Protein AF-A0A1F6ZK24-F1 (afdb_monomer_lite)

Structure (mmCIF, N/CA/C/O backbone):
data_AF-A0A1F6ZK24-F1
#
_entry.id   AF-A0A1F6ZK24-F1
#
loop_
_atom_site.group_PDB
_atom_site.id
_atom_site.type_symbol
_atom_site.label_atom_id
_atom_site.label_alt_id
_atom_site.label_comp_id
_atom_site.label_asym_id
_atom_site.label_entity_id
_atom_site.label_seq_id
_atom_site.pdbx_PDB_ins_code
_atom_site.Cartn_x
_atom_site.Cartn_y
_atom_site.Cartn_z
_atom_site.occupancy
_atom_site.B_iso_or_equiv
_atom_site.auth_seq_id
_atom_site.auth_comp_id
_atom_site.auth_asym_id
_atom_site.auth_atom_id
_atom_site.pdbx_PDB_model_num
ATOM 1 N N . MET A 1 1 ? -1.906 8.144 -20.019 1.00 55.72 1 MET A N 1
ATOM 2 C CA . MET A 1 1 ? -1.944 6.729 -19.587 1.00 55.72 1 MET A CA 1
ATOM 3 C C . MET A 1 1 ? -3.363 6.220 -19.796 1.00 55.72 1 MET A C 1
ATOM 5 O O . MET A 1 1 ? -4.267 6.967 -19.440 1.00 55.72 1 MET A O 1
ATOM 9 N N . PRO A 1 2 ? -3.593 5.041 -20.397 1.00 59.94 2 PRO A N 1
ATOM 10 C CA . PRO A 1 2 ? -4.949 4.516 -20.555 1.00 59.94 2 PRO A CA 1
ATOM 11 C C . PRO A 1 2 ? -5.548 4.226 -19.171 1.00 59.94 2 PRO A C 1
ATOM 13 O O . PRO A 1 2 ? -4.887 3.610 -18.338 1.00 59.94 2 PRO A O 1
ATOM 16 N N . GLU A 1 3 ? -6.780 4.668 -18.914 1.00 65.12 3 GLU A N 1
ATOM 17 C CA . GLU A 1 3 ? -7.448 4.556 -17.601 1.00 65.12 3 GLU A CA 1
ATOM 18 C C . GLU A 1 3 ? -7.466 3.119 -17.048 1.00 65.12 3 GLU A C 1
ATOM 20 O O . GLU A 1 3 ? -7.357 2.905 -15.840 1.00 65.12 3 GLU A O 1
ATOM 25 N N . GLY A 1 4 ? -7.488 2.120 -17.937 1.00 89.31 4 GLY A N 1
ATOM 26 C CA . GLY A 1 4 ? -7.430 0.707 -17.565 1.00 89.31 4 GLY A CA 1
ATOM 27 C C . GLY A 1 4 ? -6.143 0.285 -16.846 1.00 89.31 4 GLY A C 1
ATOM 28 O O . GLY A 1 4 ? -6.182 -0.644 -16.046 1.00 89.31 4 GLY A O 1
ATOM 29 N N . TYR A 1 5 ? -5.013 0.964 -17.069 1.00 93.12 5 TYR A N 1
ATOM 30 C CA . TYR A 1 5 ? -3.737 0.600 -16.441 1.00 93.12 5 TYR A CA 1
ATOM 31 C C . TYR A 1 5 ? -3.738 0.858 -14.928 1.00 93.12 5 TYR A C 1
ATOM 33 O O . TYR A 1 5 ? -3.389 -0.022 -14.142 1.00 93.12 5 TYR A O 1
ATOM 41 N N . ILE A 1 6 ? -4.194 2.042 -14.506 1.00 95.75 6 ILE A N 1
ATOM 42 C CA . ILE A 1 6 ? -4.287 2.392 -13.080 1.00 95.75 6 ILE A CA 1
ATOM 43 C C . ILE A 1 6 ? -5.321 1.508 -12.378 1.00 95.75 6 ILE A C 1
ATOM 45 O O . ILE A 1 6 ? -5.088 1.072 -11.252 1.00 95.75 6 ILE A O 1
ATOM 49 N N . GLN A 1 7 ? -6.422 1.180 -13.059 1.00 96.25 7 GLN A N 1
ATOM 50 C CA . GLN A 1 7 ? -7.433 0.262 -12.537 1.00 96.25 7 GLN A CA 1
ATOM 51 C C . GLN A 1 7 ? -6.862 -1.148 -12.304 1.00 96.25 7 GLN A C 1
ATOM 53 O O . GLN A 1 7 ? -7.046 -1.708 -11.227 1.00 96.25 7 GLN A O 1
ATOM 58 N N . GLN A 1 8 ? -6.094 -1.695 -13.252 1.00 96.25 8 GLN A N 1
ATOM 59 C CA . GLN A 1 8 ? -5.443 -3.003 -13.087 1.00 96.25 8 GLN A CA 1
ATOM 60 C C . GLN A 1 8 ? -4.469 -3.022 -11.905 1.00 96.25 8 GLN A C 1
ATOM 62 O O . GLN A 1 8 ? -4.439 -3.991 -11.140 1.00 96.25 8 GLN A O 1
ATOM 67 N N . LEU A 1 9 ? -3.696 -1.946 -11.731 1.00 96.81 9 LEU A N 1
ATOM 68 C CA . LEU A 1 9 ? -2.764 -1.817 -10.616 1.00 96.81 9 LEU A CA 1
ATOM 69 C C . LEU A 1 9 ? -3.510 -1.690 -9.278 1.00 96.81 9 LEU A C 1
ATOM 71 O O . LEU A 1 9 ? -3.126 -2.329 -8.30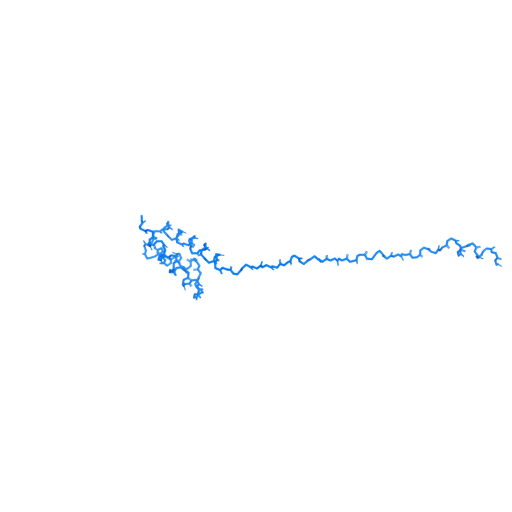1 1.00 96.81 9 LEU A O 1
ATOM 75 N N . ALA A 1 10 ? -4.628 -0.960 -9.240 1.00 97.25 10 ALA A N 1
ATOM 76 C CA . ALA A 1 10 ? -5.488 -0.867 -8.061 1.00 97.25 10 ALA A CA 1
ATOM 77 C C . ALA A 1 10 ? -6.098 -2.232 -7.694 1.00 97.25 10 ALA A C 1
ATOM 79 O O . ALA A 1 10 ? -6.085 -2.626 -6.528 1.00 97.25 10 ALA A O 1
ATOM 80 N N . ASP A 1 11 ? -6.562 -3.005 -8.679 1.00 97.25 11 ASP A N 1
ATOM 81 C CA . ASP A 1 11 ? -7.088 -4.357 -8.464 1.00 97.25 11 ASP A CA 1
ATOM 82 C C . ASP A 1 11 ? -5.998 -5.346 -8.028 1.00 97.25 11 ASP A C 1
ATOM 84 O O . ASP A 1 11 ? -6.247 -6.249 -7.225 1.00 97.25 11 ASP A O 1
ATOM 88 N N . TYR A 1 12 ? -4.766 -5.192 -8.517 1.00 97.12 12 TYR A N 1
ATOM 89 C CA . TYR A 1 12 ? -3.614 -5.929 -8.000 1.00 97.12 12 TYR A CA 1
ATOM 90 C C . TYR A 1 12 ? -3.339 -5.587 -6.530 1.00 97.12 12 TYR A C 1
ATOM 92 O O . TYR A 1 12 ? -3.209 -6.501 -5.712 1.00 97.12 12 TYR A O 1
ATOM 100 N N . ILE A 1 13 ? -3.308 -4.300 -6.177 1.00 97.88 13 ILE A N 1
ATOM 101 C CA . ILE A 1 13 ? -3.083 -3.843 -4.801 1.00 97.88 13 ILE A CA 1
ATOM 102 C C . ILE A 1 13 ? -4.173 -4.398 -3.877 1.00 97.88 13 ILE A C 1
ATOM 104 O O . ILE A 1 13 ? -3.840 -5.090 -2.918 1.00 97.88 13 ILE A O 1
ATOM 108 N N . LYS A 1 14 ? -5.464 -4.219 -4.199 1.00 97.62 14 LYS A N 1
ATOM 109 C CA . LYS A 1 14 ? -6.588 -4.750 -3.398 1.00 97.62 14 LYS A CA 1
ATOM 110 C C . LYS A 1 14 ? -6.477 -6.255 -3.154 1.00 97.62 14 LYS A C 1
ATOM 112 O O . LYS A 1 14 ? -6.606 -6.704 -2.017 1.00 97.62 14 LYS A O 1
ATOM 117 N N . ARG A 1 15 ? -6.194 -7.042 -4.201 1.00 97.56 15 ARG A N 1
ATOM 118 C CA . ARG A 1 15 ? -6.049 -8.505 -4.083 1.00 97.56 15 ARG A CA 1
ATOM 119 C C . ARG A 1 15 ? -4.907 -8.909 -3.160 1.00 97.56 15 ARG A C 1
ATOM 121 O O . ARG A 1 15 ? -5.013 -9.935 -2.500 1.00 97.56 15 ARG A O 1
ATOM 128 N N . ASN A 1 16 ? -3.820 -8.144 -3.115 1.00 97.88 16 ASN A N 1
ATOM 129 C CA . ASN A 1 16 ? -2.699 -8.446 -2.230 1.00 97.88 16 ASN A CA 1
ATOM 130 C C . ASN A 1 16 ? -2.911 -7.920 -0.806 1.00 97.88 16 ASN A C 1
ATOM 132 O O . ASN A 1 16 ? -2.537 -8.607 0.141 1.00 97.88 16 ASN A O 1
ATOM 136 N N . LEU A 1 17 ? -3.596 -6.790 -0.625 1.00 97.06 17 LEU A N 1
ATOM 137 C CA . LEU A 1 17 ? -4.051 -6.361 0.701 1.00 97.06 17 LEU A CA 1
ATOM 138 C C . LEU A 1 17 ? -4.965 -7.418 1.337 1.00 97.06 17 LEU A C 1
ATOM 140 O O . LEU A 1 17 ? -4.775 -7.775 2.494 1.00 97.06 17 LEU A O 1
ATOM 144 N N . ALA A 1 18 ? -5.881 -8.005 0.558 1.00 95.69 18 ALA A N 1
ATOM 145 C CA . ALA A 1 18 ? -6.741 -9.100 1.016 1.00 95.69 18 ALA A CA 1
ATOM 146 C C . ALA A 1 18 ? -5.961 -10.370 1.421 1.00 95.69 18 ALA A C 1
ATOM 148 O O . ALA A 1 18 ? -6.447 -11.159 2.226 1.00 95.69 18 ALA A O 1
ATOM 149 N N . LYS A 1 19 ? -4.745 -10.563 0.893 1.00 97.12 19 LYS A N 1
ATOM 150 C CA . LYS A 1 19 ? -3.832 -11.656 1.274 1.00 97.12 19 LYS A CA 1
ATOM 151 C C . LYS A 1 19 ? -2.972 -11.328 2.503 1.00 97.12 19 LYS A C 1
ATOM 153 O O . LYS A 1 19 ? -2.206 -12.183 2.933 1.00 97.12 19 LYS A O 1
ATOM 158 N N . GLY A 1 20 ? -3.073 -10.116 3.053 1.00 96.56 20 GLY A N 1
ATOM 159 C CA . GLY A 1 20 ? -2.325 -9.683 4.235 1.00 96.56 20 GLY A CA 1
ATOM 160 C C . GLY A 1 20 ? -0.980 -9.009 3.947 1.00 96.56 20 GLY A C 1
ATOM 161 O O . GLY A 1 20 ? -0.225 -8.757 4.883 1.00 96.56 20 GLY A O 1
ATOM 162 N N . TYR A 1 21 ? -0.664 -8.689 2.687 1.00 97.44 21 TYR A N 1
ATOM 163 C CA . TYR A 1 21 ? 0.507 -7.859 2.387 1.00 97.44 21 TYR A CA 1
ATOM 164 C C . TYR A 1 21 ? 0.291 -6.425 2.876 1.00 97.44 21 TYR A C 1
ATOM 166 O O . TYR A 1 21 ? -0.815 -5.889 2.803 1.00 97.44 21 TYR A O 1
ATOM 174 N N . THR A 1 22 ? 1.361 -5.771 3.328 1.00 97.31 22 THR A N 1
ATOM 175 C CA . THR A 1 22 ? 1.315 -4.351 3.696 1.00 97.31 22 THR A CA 1
ATOM 176 C C . THR A 1 22 ? 1.458 -3.470 2.459 1.00 97.31 22 THR A C 1
ATOM 178 O O . THR A 1 22 ? 2.137 -3.843 1.498 1.00 97.31 22 THR A O 1
ATOM 181 N N . LEU A 1 23 ? 0.874 -2.270 2.491 1.00 96.69 23 LEU A N 1
ATOM 182 C CA . LEU A 1 23 ? 1.038 -1.284 1.415 1.00 96.69 23 LEU A CA 1
ATOM 183 C C . LEU A 1 23 ? 2.509 -0.986 1.120 1.00 96.69 23 LEU A C 1
ATOM 185 O O . LEU A 1 23 ? 2.890 -0.934 -0.045 1.00 96.69 23 LEU A O 1
ATOM 189 N N . ASP A 1 24 ? 3.340 -0.866 2.155 1.00 97.06 24 ASP A N 1
ATOM 190 C CA . ASP A 1 24 ? 4.771 -0.601 1.990 1.00 97.06 24 ASP A CA 1
ATOM 191 C C . ASP A 1 24 ? 5.487 -1.729 1.248 1.00 97.06 24 ASP A C 1
ATOM 193 O O . ASP A 1 24 ? 6.265 -1.466 0.331 1.00 97.06 24 ASP A O 1
ATOM 197 N N . SER A 1 25 ? 5.183 -2.988 1.584 1.00 97.56 25 SER A N 1
ATOM 198 C CA . SER A 1 25 ? 5.763 -4.139 0.883 1.00 97.56 25 SER A CA 1
ATOM 199 C C . SER A 1 25 ? 5.375 -4.159 -0.597 1.00 97.56 25 SER A C 1
ATOM 201 O O . SER A 1 25 ? 6.217 -4.422 -1.456 1.00 97.56 25 SER A O 1
ATOM 203 N N . LEU A 1 26 ? 4.123 -3.806 -0.911 1.00 97.69 26 LEU A N 1
ATOM 204 C CA . LEU A 1 26 ? 3.629 -3.731 -2.284 1.00 97.69 26 LEU A CA 1
ATOM 205 C C . LEU A 1 26 ? 4.243 -2.558 -3.042 1.00 97.69 26 LEU A C 1
ATOM 207 O O . LEU A 1 26 ? 4.614 -2.724 -4.200 1.00 97.69 26 LEU A O 1
ATOM 211 N N . ARG A 1 27 ? 4.402 -1.400 -2.396 1.00 97.31 27 ARG A N 1
ATOM 212 C CA . ARG A 1 27 ? 5.053 -0.229 -2.987 1.00 97.31 27 ARG A CA 1
ATOM 213 C C . ARG A 1 27 ? 6.490 -0.553 -3.384 1.00 97.31 27 ARG A C 1
ATOM 215 O O . ARG A 1 27 ? 6.852 -0.330 -4.531 1.00 97.31 27 ARG A O 1
ATOM 222 N N . ILE A 1 28 ? 7.267 -1.149 -2.477 1.00 97.62 28 ILE A N 1
ATOM 223 C CA . ILE A 1 28 ? 8.652 -1.565 -2.748 1.00 97.62 28 ILE A CA 1
ATOM 224 C C . ILE A 1 28 ? 8.695 -2.594 -3.884 1.00 97.62 28 ILE A C 1
ATOM 226 O O . ILE A 1 28 ? 9.497 -2.464 -4.804 1.00 97.62 28 ILE A O 1
ATOM 230 N N . ALA A 1 29 ? 7.818 -3.602 -3.856 1.00 97.50 29 ALA A N 1
ATOM 231 C CA . ALA A 1 29 ? 7.781 -4.631 -4.893 1.00 97.50 29 ALA A CA 1
ATOM 232 C C . ALA A 1 29 ? 7.441 -4.065 -6.281 1.00 97.50 29 ALA A C 1
ATOM 234 O O . ALA A 1 29 ? 8.025 -4.502 -7.268 1.00 97.50 29 ALA A O 1
ATOM 235 N N . LEU A 1 30 ? 6.517 -3.104 -6.360 1.00 97.06 30 LEU A N 1
ATOM 236 C CA . LEU A 1 30 ? 6.132 -2.449 -7.611 1.00 97.06 30 LEU A CA 1
ATOM 237 C C . LEU A 1 30 ? 7.217 -1.486 -8.107 1.00 97.06 30 LEU A C 1
ATOM 239 O O . LEU A 1 30 ? 7.508 -1.474 -9.298 1.00 97.06 30 LEU A O 1
ATOM 243 N N . GLU A 1 31 ? 7.865 -0.735 -7.212 1.00 97.38 31 GLU A N 1
ATOM 244 C CA . GLU A 1 31 ? 9.025 0.098 -7.564 1.00 97.38 31 GLU A CA 1
ATOM 245 C C . GLU A 1 31 ? 10.173 -0.755 -8.129 1.00 97.38 31 GLU A C 1
ATOM 247 O O . GLU A 1 31 ? 10.754 -0.395 -9.147 1.00 97.38 31 GLU A O 1
ATOM 252 N N . ASN A 1 32 ? 10.435 -1.929 -7.544 1.00 97.88 32 ASN A N 1
ATOM 253 C CA . ASN A 1 32 ? 11.437 -2.883 -8.041 1.00 97.88 32 ASN A CA 1
ATOM 254 C C . ASN A 1 32 ? 11.064 -3.536 -9.387 1.00 97.88 32 ASN A C 1
ATOM 256 O O . ASN A 1 32 ? 11.923 -4.134 -10.027 1.00 97.88 32 ASN A O 1
ATOM 260 N N . GLN A 1 33 ? 9.795 -3.468 -9.795 1.00 95.31 33 GLN A N 1
ATOM 261 C CA . GLN A 1 33 ? 9.297 -3.931 -11.097 1.00 95.31 33 GLN A CA 1
ATOM 262 C C . GLN A 1 33 ? 9.233 -2.788 -12.128 1.00 95.31 33 GLN A C 1
ATOM 264 O O . GLN A 1 33 ? 8.533 -2.909 -13.132 1.00 95.31 33 GLN A O 1
ATOM 269 N N . ASP A 1 34 ? 9.908 -1.667 -11.858 1.00 96.44 34 ASP A N 1
ATOM 270 C CA . ASP A 1 34 ? 9.954 -0.472 -12.706 1.00 96.44 34 ASP A CA 1
ATOM 271 C C . ASP A 1 34 ? 8.597 0.228 -12.911 1.00 96.44 34 ASP A C 1
ATOM 273 O O . ASP A 1 34 ? 8.412 1.013 -13.848 1.00 96.44 34 ASP A O 1
ATOM 277 N N . TYR A 1 35 ? 7.628 0.018 -12.011 1.00 96.12 35 TYR A N 1
ATOM 278 C CA . TYR A 1 35 ? 6.413 0.833 -12.013 1.00 96.12 35 TYR A CA 1
ATOM 279 C C . TYR A 1 35 ? 6.736 2.256 -11.553 1.00 96.12 35 TYR A C 1
ATOM 281 O O . TYR A 1 35 ? 7.417 2.484 -10.552 1.00 96.12 35 TYR A O 1
ATOM 289 N N . SER A 1 36 ? 6.184 3.248 -12.256 1.00 96.44 36 SER A N 1
ATOM 290 C CA 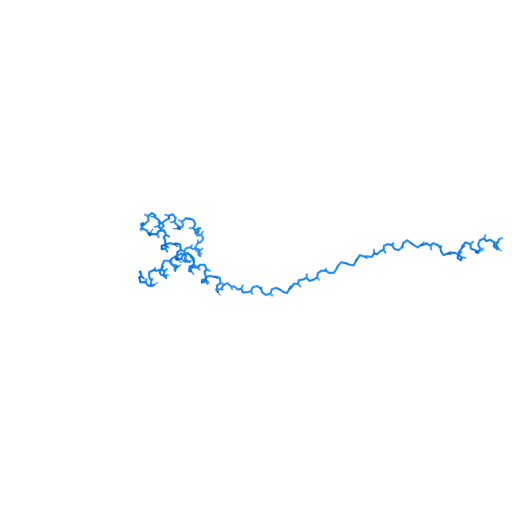. SER A 1 36 ? 6.376 4.646 -11.870 1.00 96.44 36 SER A CA 1
ATOM 291 C C . SER A 1 36 ? 5.725 4.936 -10.513 1.00 96.44 36 SER A C 1
ATOM 293 O O . SER A 1 36 ? 4.568 4.572 -10.279 1.00 96.44 36 SER A O 1
ATOM 295 N N . LYS A 1 37 ? 6.423 5.671 -9.642 1.00 95.94 37 LYS A N 1
ATOM 296 C CA . LYS A 1 37 ? 5.906 6.071 -8.319 1.00 95.94 37 LYS A CA 1
ATOM 297 C C . LYS A 1 37 ? 4.536 6.747 -8.401 1.00 95.94 37 LYS A C 1
ATOM 299 O O . LYS A 1 37 ? 3.632 6.394 -7.654 1.00 95.94 37 LYS A O 1
ATOM 304 N N . ILE A 1 38 ? 4.357 7.622 -9.392 1.00 96.38 38 ILE A N 1
ATOM 305 C CA . ILE A 1 38 ? 3.089 8.318 -9.652 1.00 96.38 38 ILE A CA 1
ATOM 306 C C . ILE A 1 38 ? 1.961 7.315 -9.932 1.00 96.38 38 ILE A C 1
ATOM 308 O O . ILE A 1 38 ? 0.879 7.430 -9.363 1.00 96.38 38 ILE A O 1
ATOM 312 N N . SER A 1 39 ? 2.203 6.304 -10.775 1.00 96.12 39 SER A N 1
ATOM 313 C CA . SER A 1 39 ? 1.188 5.283 -11.065 1.00 96.12 39 SER A CA 1
ATOM 314 C C . SER A 1 39 ? 0.835 4.433 -9.845 1.00 96.12 39 SE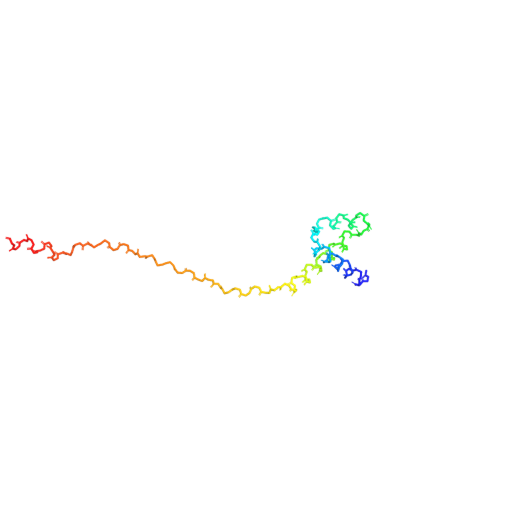R A C 1
ATOM 316 O O . SER A 1 39 ? -0.339 4.127 -9.638 1.00 96.12 39 SER A O 1
ATOM 318 N N . ILE A 1 40 ? 1.828 4.107 -9.009 1.00 97.25 40 ILE A N 1
ATOM 319 C CA . ILE A 1 40 ? 1.626 3.349 -7.771 1.00 97.25 40 ILE A CA 1
ATOM 320 C C . ILE A 1 40 ? 0.768 4.161 -6.796 1.00 97.25 40 ILE A C 1
ATOM 322 O O . ILE A 1 40 ? -0.198 3.632 -6.247 1.00 97.25 40 ILE A O 1
ATOM 326 N N . GLU A 1 41 ? 1.062 5.449 -6.617 1.00 97.38 41 GLU A N 1
ATOM 327 C CA . GLU A 1 41 ? 0.285 6.343 -5.751 1.00 97.38 41 GLU A CA 1
ATOM 328 C C . GLU A 1 41 ? -1.158 6.508 -6.239 1.00 97.38 41 GLU A C 1
ATOM 330 O O . GLU A 1 41 ? -2.099 6.361 -5.456 1.00 97.38 41 GLU A O 1
ATOM 335 N N . GLN A 1 42 ? -1.353 6.744 -7.539 1.00 97.25 42 GLN A N 1
ATOM 336 C CA . GLN A 1 42 ? -2.685 6.861 -8.137 1.00 97.25 42 GLN A CA 1
ATOM 337 C C . GLN A 1 42 ? -3.509 5.584 -7.943 1.00 97.25 42 GLN A C 1
ATOM 339 O O . GLN A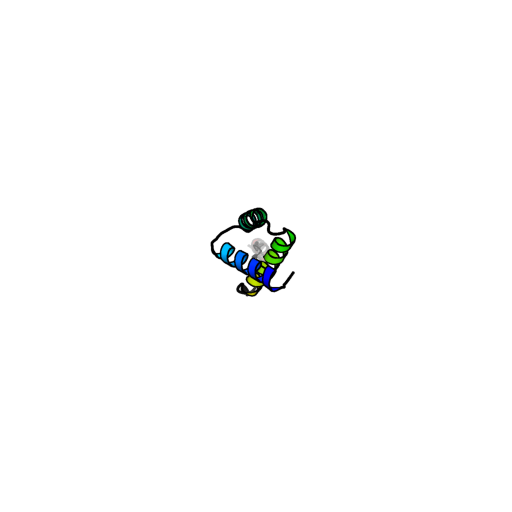 1 42 ? -4.669 5.650 -7.527 1.00 97.25 42 GLN A O 1
ATOM 344 N N . ALA A 1 43 ? -2.907 4.421 -8.195 1.00 97.19 43 ALA A N 1
ATOM 345 C CA . ALA A 1 43 ? -3.554 3.128 -8.014 1.00 97.19 43 ALA A CA 1
ATOM 346 C C . ALA A 1 43 ? -3.857 2.827 -6.541 1.00 97.19 43 ALA A C 1
ATOM 348 O O . ALA A 1 43 ? -4.931 2.317 -6.227 1.00 97.19 43 ALA A O 1
ATOM 349 N N . THR A 1 44 ? -2.955 3.195 -5.630 1.00 97.62 44 THR A N 1
ATOM 350 C CA . THR A 1 44 ? -3.157 3.055 -4.180 1.00 97.62 44 THR A CA 1
ATOM 351 C C . THR A 1 44 ? -4.323 3.920 -3.706 1.00 97.62 44 THR A C 1
ATOM 353 O O . THR A 1 44 ? -5.213 3.440 -3.005 1.00 97.62 44 THR A O 1
ATOM 356 N N . GLY A 1 45 ? -4.381 5.181 -4.143 1.00 97.38 45 GLY A N 1
ATOM 357 C CA . GLY A 1 45 ? -5.494 6.079 -3.836 1.00 97.38 45 GLY A CA 1
ATOM 358 C C . GLY A 1 45 ? -6.830 5.570 -4.384 1.00 97.38 45 GLY A C 1
ATOM 359 O O . GLY A 1 45 ? -7.849 5.640 -3.695 1.00 97.38 45 GLY A O 1
ATOM 360 N N . LEU A 1 46 ? -6.835 5.015 -5.598 1.00 97.00 46 LEU A N 1
ATOM 361 C CA . LEU A 1 46 ? -8.021 4.400 -6.196 1.00 97.00 46 LEU A CA 1
ATOM 362 C C . LEU A 1 46 ? -8.472 3.152 -5.423 1.00 97.00 46 LEU A C 1
ATOM 364 O O . LEU A 1 46 ? -9.655 3.031 -5.105 1.00 97.00 46 LEU A O 1
ATOM 368 N N . ALA A 1 47 ? -7.537 2.270 -5.063 1.00 96.81 47 ALA A N 1
ATOM 369 C CA . ALA A 1 47 ? -7.807 1.081 -4.261 1.00 96.81 47 ALA A CA 1
ATOM 370 C C . ALA A 1 47 ? -8.434 1.448 -2.907 1.00 96.81 47 ALA A C 1
ATOM 372 O O . ALA A 1 47 ? -9.454 0.876 -2.530 1.00 96.81 47 ALA A O 1
ATOM 373 N N . HIS A 1 48 ? -7.892 2.451 -2.209 1.00 96.31 48 HIS A N 1
ATOM 374 C CA . HIS A 1 48 ? -8.461 2.930 -0.948 1.00 96.31 48 HIS A CA 1
ATOM 375 C C . HIS A 1 48 ? -9.877 3.476 -1.096 1.00 96.31 48 HIS A C 1
ATOM 377 O O . HIS A 1 48 ? -10.736 3.143 -0.283 1.00 96.31 48 HIS A O 1
ATOM 383 N N . LYS A 1 49 ? -10.144 4.283 -2.130 1.00 96.19 49 LYS A N 1
ATOM 384 C CA . LYS A 1 49 ? -11.496 4.803 -2.390 1.00 96.19 49 LYS A CA 1
ATOM 385 C C . LYS A 1 49 ? -12.503 3.676 -2.613 1.00 96.19 49 LYS A C 1
ATOM 387 O O . LYS A 1 49 ? -13.611 3.751 -2.093 1.00 96.19 49 LYS A O 1
ATOM 392 N N . GLN A 1 50 ? -12.114 2.640 -3.354 1.00 95.25 50 GLN A N 1
ATOM 393 C CA . GLN A 1 50 ? -12.968 1.481 -3.626 1.00 95.25 50 GLN A CA 1
ATOM 394 C C . GLN A 1 50 ? -13.231 0.668 -2.352 1.00 95.25 50 GLN A C 1
ATOM 396 O O . GLN A 1 50 ? -14.385 0.419 -2.021 1.00 95.25 50 GLN A O 1
ATOM 401 N N . LEU A 1 51 ? -12.189 0.355 -1.574 1.00 94.19 51 LEU A N 1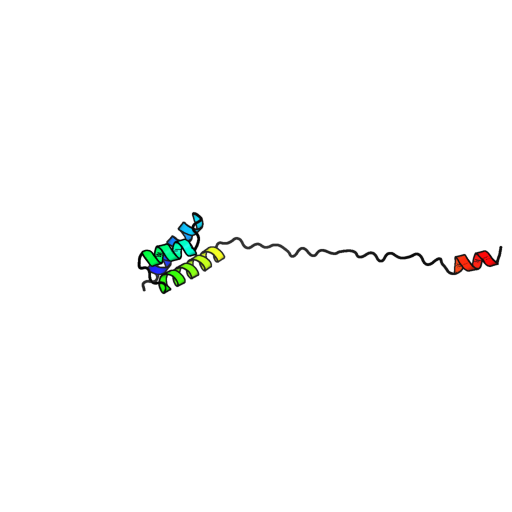
ATOM 402 C CA . LEU A 1 51 ? -12.342 -0.361 -0.302 1.00 94.19 51 LEU A CA 1
ATOM 403 C C . LEU A 1 51 ? -13.181 0.427 0.713 1.00 94.19 51 LEU A C 1
ATOM 405 O O . LEU A 1 51 ? -13.994 -0.152 1.425 1.00 94.19 51 LEU A O 1
ATOM 409 N N . ALA A 1 52 ? -13.021 1.751 0.768 1.00 92.56 52 ALA A N 1
ATOM 410 C CA . ALA A 1 52 ? -13.824 2.610 1.633 1.00 92.56 52 ALA A CA 1
ATOM 411 C C . ALA A 1 52 ? -15.300 2.660 1.206 1.00 92.56 52 ALA A C 1
ATOM 413 O O . ALA A 1 52 ? -16.176 2.779 2.060 1.00 92.56 52 ALA A O 1
ATOM 414 N N . ALA A 1 53 ? -15.583 2.565 -0.096 1.00 92.25 53 ALA A N 1
ATOM 415 C CA . ALA A 1 53 ? -16.947 2.490 -0.611 1.00 92.25 53 ALA A CA 1
ATOM 416 C C . ALA A 1 53 ? -17.611 1.130 -0.326 1.00 92.25 53 ALA A C 1
ATOM 418 O O . ALA A 1 53 ? -18.819 1.082 -0.102 1.00 92.25 53 ALA A O 1
ATOM 419 N N . GLU A 1 54 ? -16.831 0.047 -0.319 1.00 89.25 54 GLU A N 1
ATOM 420 C CA . GLU A 1 54 ? -17.283 -1.313 0.009 1.00 89.25 54 GLU A CA 1
ATOM 421 C C . GLU A 1 54 ? -17.410 -1.556 1.523 1.00 89.25 54 GLU A C 1
ATOM 423 O O . GLU A 1 54 ? -18.159 -2.437 1.949 1.00 89.25 54 GLU A O 1
ATOM 428 N N . ALA A 1 55 ? -16.692 -0.787 2.348 1.00 86.50 55 ALA A N 1
ATOM 429 C CA . ALA A 1 55 ? -16.687 -0.958 3.794 1.00 86.50 55 ALA A CA 1
ATOM 430 C C . ALA A 1 55 ? -18.096 -0.788 4.403 1.00 86.50 55 ALA A C 1
ATOM 432 O O . ALA A 1 55 ? -18.832 0.142 4.050 1.00 86.50 55 ALA A O 1
ATOM 433 N N . PRO A 1 56 ? -18.486 -1.650 5.364 1.00 82.69 56 PRO A N 1
ATOM 434 C CA . PRO A 1 56 ? -19.777 -1.536 6.022 1.00 82.69 56 PRO A CA 1
ATOM 435 C C . PRO A 1 56 ? -19.857 -0.217 6.796 1.00 82.69 56 PRO A C 1
ATOM 437 O O . PRO A 1 56 ? -18.986 0.114 7.601 1.00 82.69 56 PRO A O 1
ATOM 440 N N . LYS A 1 57 ? -20.936 0.540 6.579 1.00 79.75 57 LYS A N 1
ATOM 441 C CA . LYS A 1 57 ? -21.209 1.756 7.352 1.00 79.75 57 LYS A CA 1
ATOM 442 C C . LYS A 1 57 ? -21.563 1.358 8.785 1.00 79.75 57 LYS A C 1
ATOM 444 O O . LYS A 1 57 ? -22.656 0.845 9.023 1.00 79.75 57 LYS A O 1
ATOM 449 N N . ILE A 1 58 ? -20.661 1.610 9.730 1.00 77.50 58 ILE A N 1
ATOM 450 C CA . ILE A 1 58 ? -20.917 1.418 11.162 1.00 77.50 58 ILE A CA 1
ATOM 451 C C . ILE A 1 58 ? -21.910 2.500 11.608 1.00 77.50 58 ILE A C 1
ATOM 453 O O . ILE A 1 58 ? -21.539 3.645 11.853 1.00 77.50 58 ILE A O 1
ATOM 457 N N . GLN A 1 59 ? -23.196 2.155 11.653 1.00 71.31 59 GLN A N 1
ATOM 458 C CA . GLN A 1 59 ? -24.259 3.021 12.171 1.00 71.31 59 GLN A CA 1
ATOM 459 C C . GLN A 1 59 ? -24.467 2.747 13.662 1.00 71.31 59 GLN A C 1
ATOM 461 O O . GLN A 1 59 ? -25.510 2.243 14.077 1.00 71.31 59 GLN A O 1
ATOM 466 N N . GLU A 1 60 ? -23.467 3.045 14.486 1.00 76.06 60 GLU A N 1
ATOM 467 C CA . GLU A 1 60 ? -23.662 3.014 15.933 1.00 76.06 60 GLU A CA 1
ATOM 468 C C . GLU A 1 60 ? -24.338 4.309 16.384 1.00 76.06 60 GLU A C 1
ATOM 470 O O . GLU A 1 60 ? -23.873 5.416 16.106 1.00 76.06 60 GLU A O 1
ATOM 475 N N . LYS A 1 61 ? -25.475 4.176 17.076 1.00 78.56 61 LYS A N 1
ATOM 476 C CA . LYS A 1 61 ? -26.099 5.316 17.752 1.00 78.56 61 LYS A CA 1
ATOM 477 C C . LYS A 1 61 ? -25.171 5.765 18.886 1.00 78.56 61 LYS A C 1
ATOM 479 O O . LYS A 1 61 ? -24.669 4.902 19.608 1.00 78.56 61 LYS A O 1
ATOM 484 N N . PRO A 1 62 ? -24.970 7.077 19.099 1.00 79.31 62 PRO A N 1
ATOM 485 C CA . PRO A 1 62 ? -24.168 7.546 20.220 1.00 79.31 62 PRO A CA 1
ATOM 486 C C . PRO A 1 62 ? -24.783 7.050 21.534 1.00 79.31 62 PRO A C 1
ATOM 488 O O . PRO A 1 62 ? -25.949 7.316 21.830 1.00 79.31 62 PRO A O 1
ATOM 491 N N . VAL A 1 63 ? -24.003 6.311 22.323 1.00 78.44 63 VAL A N 1
ATOM 492 C CA . VAL A 1 63 ? -24.424 5.843 23.648 1.00 78.44 63 VAL A CA 1
ATOM 493 C C . VAL A 1 63 ? -24.273 7.003 24.631 1.00 78.44 63 VAL A C 1
ATOM 495 O O . VAL A 1 63 ? -23.176 7.279 25.116 1.00 78.44 63 VAL A O 1
ATOM 498 N N . ILE A 1 64 ? -25.370 7.703 24.924 1.00 80.88 64 ILE A N 1
ATOM 499 C CA . ILE A 1 64 ? -25.387 8.765 25.938 1.00 80.88 64 ILE A CA 1
ATOM 500 C C . ILE A 1 64 ? -25.374 8.104 27.323 1.00 80.88 64 ILE A C 1
ATOM 502 O O . ILE A 1 64 ? -26.354 7.483 27.734 1.00 80.88 64 ILE A O 1
ATOM 506 N N . LYS A 1 65 ? -24.253 8.212 28.046 1.00 84.38 65 LYS A N 1
ATOM 507 C CA . LYS A 1 65 ? -24.127 7.725 29.428 1.00 84.38 65 LYS A CA 1
ATOM 508 C C . LYS A 1 65 ? -24.531 8.836 30.398 1.00 84.38 65 LYS A C 1
ATOM 510 O O . LYS A 1 65 ? -23.837 9.843 30.494 1.00 84.38 65 LYS A O 1
ATOM 515 N N . TYR A 1 66 ? -25.625 8.645 31.132 1.00 80.88 66 TYR A N 1
ATOM 516 C CA . TYR A 1 66 ? -26.012 9.522 32.240 1.00 80.88 66 TYR A CA 1
ATOM 517 C C . TYR A 1 66 ? -25.430 8.972 33.543 1.00 80.88 66 TYR A C 1
ATOM 519 O O . TYR A 1 66 ? -25.729 7.843 33.926 1.00 80.88 66 TYR A O 1
ATOM 527 N N . GLN A 1 67 ? -24.601 9.759 34.227 1.00 80.75 67 GLN A N 1
ATOM 528 C CA . GLN A 1 67 ? -24.142 9.445 35.577 1.00 80.75 67 GLN A CA 1
ATOM 529 C C . GLN A 1 67 ? -24.953 10.284 36.563 1.00 80.75 67 GLN A C 1
ATOM 531 O O . GLN A 1 67 ? -24.871 11.511 36.555 1.00 80.75 67 GLN A O 1
ATOM 536 N N . VAL A 1 68 ? -25.766 9.628 37.394 1.00 75.44 68 VAL A N 1
ATOM 537 C CA . VAL A 1 68 ? -26.479 10.302 38.483 1.00 75.44 68 VAL A CA 1
ATOM 538 C C . VAL A 1 68 ? -25.466 10.576 39.590 1.00 75.44 68 VAL A C 1
ATOM 540 O O . VAL A 1 68 ? -25.040 9.663 40.293 1.00 75.44 68 VAL A O 1
ATOM 543 N N . VAL A 1 69 ? -25.047 11.834 39.717 1.00 73.00 69 VAL A N 1
ATOM 544 C CA . VAL A 1 69 ? -24.249 12.293 40.855 1.00 73.00 69 VAL A CA 1
ATOM 545 C C . VAL A 1 69 ? -25.230 12.627 41.972 1.00 73.00 69 VAL A C 1
ATOM 547 O O . VAL A 1 69 ? -25.783 13.723 42.011 1.00 73.00 69 VAL A O 1
ATOM 550 N N . SER A 1 70 ? -25.511 11.664 42.848 1.00 65.88 70 SER A N 1
ATOM 551 C CA . SER A 1 70 ? -26.279 11.929 44.065 1.00 65.88 70 SER A CA 1
ATOM 552 C C . SER A 1 70 ? -25.468 12.888 44.944 1.00 65.88 70 SER A C 1
ATOM 554 O O . SER A 1 70 ? -24.365 12.513 45.354 1.00 65.88 70 SER A O 1
ATOM 556 N N . PRO A 1 71 ? -25.950 14.101 45.274 1.00 66.25 71 PRO A N 1
ATOM 557 C CA . PRO A 1 71 ? -25.361 14.829 46.382 1.00 66.25 71 PRO A CA 1
ATOM 558 C C . PRO A 1 71 ? -25.629 14.005 47.643 1.00 66.25 71 PRO A C 1
ATOM 560 O O . PRO A 1 71 ? -26.774 13.655 47.928 1.00 66.25 71 PRO A O 1
ATOM 563 N N . VAL A 1 72 ? -24.575 13.656 48.382 1.00 61.97 72 VAL A N 1
ATOM 564 C CA . VAL A 1 72 ? -24.715 13.146 49.748 1.00 61.97 72 VAL A CA 1
ATOM 565 C C . VAL A 1 72 ? -25.375 14.270 50.541 1.00 61.97 72 VAL A C 1
ATOM 567 O O . VAL A 1 72 ? -24.733 15.254 50.899 1.00 61.97 72 VAL A O 1
ATOM 570 N N . VAL A 1 73 ? -26.692 14.182 50.719 1.00 59.41 73 VAL A N 1
ATOM 571 C CA . VAL A 1 73 ? -27.438 15.112 51.561 1.00 59.41 73 VAL A CA 1
ATOM 572 C C . VAL A 1 73 ? -27.052 14.771 52.994 1.00 59.41 73 VAL A C 1
ATOM 574 O O . VAL A 1 73 ? -27.604 13.855 53.594 1.00 59.41 73 VAL A O 1
ATOM 577 N N . GLU A 1 74 ? -26.058 15.476 53.531 1.00 60.78 74 GLU A N 1
ATOM 578 C CA . GLU A 1 74 ? -25.836 15.510 54.971 1.00 60.78 74 GLU A CA 1
ATOM 579 C C . GLU A 1 74 ? -27.104 16.081 55.614 1.00 60.78 74 GLU A C 1
ATOM 581 O O . GLU A 1 74 ? -27.418 17.267 55.469 1.00 60.78 74 GLU A O 1
ATOM 586 N N . GLU A 1 75 ? -27.872 15.222 56.284 1.00 58.88 75 GLU A N 1
ATOM 587 C CA . GLU A 1 75 ? -29.056 15.603 57.045 1.00 58.88 75 GLU A CA 1
ATOM 588 C C . GLU A 1 75 ? -28.653 16.584 58.156 1.00 58.88 75 GLU A C 1
ATOM 590 O O . GLU A 1 75 ? -28.298 16.205 59.276 1.00 58.88 75 GLU A O 1
ATOM 595 N N . LYS A 1 76 ? -28.689 17.888 57.866 1.00 61.44 76 LYS A N 1
ATOM 596 C CA . LYS A 1 76 ? -28.566 18.910 58.904 1.00 61.44 76 LYS A CA 1
ATOM 597 C C . LYS A 1 76 ? -29.762 18.755 59.834 1.00 61.44 76 LYS A C 1
ATOM 599 O O . LYS A 1 76 ? -30.893 19.049 59.448 1.00 61.44 76 LYS A O 1
ATOM 604 N N . LYS A 1 77 ? -29.500 18.281 61.058 1.00 60.50 77 LYS A N 1
ATOM 605 C CA . LYS A 1 77 ? -30.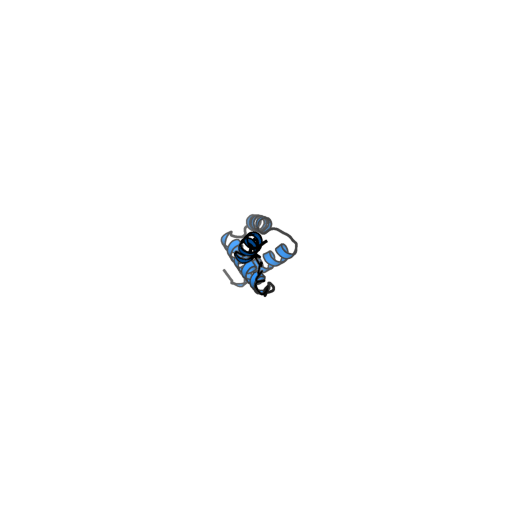509 18.128 62.112 1.00 60.50 77 LYS A CA 1
ATOM 606 C C . LYS A 1 77 ? -31.378 19.382 62.184 1.00 60.50 77 LYS A C 1
ATOM 608 O O . LYS A 1 77 ? -30.878 20.494 62.361 1.00 60.50 77 LYS A O 1
ATOM 613 N N . SER A 1 78 ? -32.677 19.165 62.001 1.00 70.25 78 SER A N 1
ATOM 614 C CA . SER A 1 78 ? -33.691 20.208 61.914 1.00 70.25 78 SER A CA 1
ATOM 615 C C . SER A 1 78 ? -33.680 21.078 63.170 1.00 70.25 78 SER A C 1
ATOM 617 O O . SER A 1 78 ? -33.606 20.571 64.289 1.00 70.25 78 SER A O 1
ATOM 619 N N . PHE A 1 79 ? -33.787 22.394 62.986 1.00 66.38 79 PHE A N 1
ATOM 620 C CA . PHE A 1 79 ? -33.831 23.406 64.049 1.00 66.38 79 PHE A CA 1
ATOM 621 C C . PHE A 1 79 ? -34.867 23.070 65.145 1.00 66.38 79 PHE A C 1
ATOM 623 O O . PHE A 1 79 ? -34.649 23.318 66.328 1.00 66.38 79 PHE A O 1
ATOM 630 N N . TRP A 1 80 ? -35.947 22.384 64.762 1.00 67.00 80 TRP A N 1
ATOM 631 C CA . TRP A 1 80 ? -37.010 21.903 65.647 1.00 67.00 80 TRP A CA 1
ATOM 632 C C . TRP A 1 80 ? -36.589 20.788 66.614 1.00 67.00 80 TRP A C 1
ATOM 634 O O . TRP A 1 80 ? -37.180 20.663 67.685 1.00 67.00 80 TRP A O 1
ATOM 644 N N . GLN A 1 81 ? -35.560 20.000 66.283 1.00 66.50 81 GLN A N 1
ATOM 645 C CA . GLN A 1 81 ? -34.995 19.010 67.209 1.00 66.50 81 GLN A CA 1
ATOM 646 C C . GLN A 1 81 ? -34.202 19.685 68.337 1.00 66.50 81 GLN A C 1
ATOM 648 O O . GLN A 1 81 ? -34.218 19.190 69.458 1.00 66.50 81 GLN A O 1
ATOM 653 N N . LYS A 1 82 ? -33.571 20.840 68.074 1.00 66.62 82 LYS A N 1
ATOM 654 C CA . LYS A 1 82 ? -32.883 21.648 69.099 1.00 66.62 82 LYS A CA 1
ATOM 655 C C . LYS A 1 82 ? -33.842 22.414 70.012 1.00 66.62 82 LYS A C 1
ATOM 657 O O . LYS A 1 82 ? -33.490 22.684 71.150 1.00 66.62 82 LYS A O 1
ATOM 662 N N . LEU A 1 83 ? -35.034 22.770 69.529 1.00 72.94 83 LEU A N 1
ATOM 663 C CA . LEU A 1 83 ? -36.012 23.511 70.332 1.00 72.94 83 LEU A CA 1
ATOM 664 C C . LEU A 1 83 ? -36.709 22.617 71.372 1.00 72.94 83 LEU A C 1
ATOM 666 O O . LEU A 1 83 ? -37.013 23.069 72.471 1.00 72.94 83 LEU A O 1
ATOM 670 N N . LYS A 1 84 ? -36.936 21.338 71.042 1.00 68.31 84 LYS A N 1
ATOM 671 C CA . LYS A 1 84 ? -37.583 20.383 71.955 1.00 68.31 84 LYS A CA 1
ATOM 672 C C . LYS A 1 84 ? -36.732 20.039 73.179 1.00 68.31 84 LYS A C 1
ATOM 674 O O . LYS A 1 84 ? -37.300 19.839 74.240 1.00 68.31 84 LYS A O 1
ATOM 679 N N . SER A 1 85 ? -35.402 20.054 73.067 1.00 65.00 85 SER A N 1
ATOM 680 C CA . SER A 1 85 ? -34.500 19.766 74.195 1.00 65.00 85 SER A CA 1
ATOM 681 C C . SER A 1 85 ? -34.390 20.897 75.228 1.00 65.00 85 SER A C 1
ATOM 683 O O . SER A 1 85 ? -33.551 20.815 76.114 1.00 65.00 85 SER A O 1
ATOM 685 N N . TRP A 1 86 ? -35.134 21.993 75.061 1.00 54.81 86 TRP A N 1
ATOM 686 C CA . TRP A 1 86 ? -35.135 23.139 75.980 1.00 54.81 86 TRP A CA 1
ATOM 687 C C . TRP A 1 86 ? -36.435 23.242 76.794 1.00 54.81 86 TRP A C 1
ATOM 689 O O . TRP A 1 86 ? -36.565 24.118 77.641 1.00 54.81 86 TRP A O 1
ATOM 699 N N . ILE A 1 87 ? -37.413 22.381 76.497 1.00 64.44 87 ILE A N 1
ATOM 700 C CA . ILE A 1 87 ? -38.748 22.362 77.118 1.00 64.44 87 ILE A CA 1
ATOM 701 C C . ILE A 1 87 ? -38.922 21.113 78.016 1.00 64.44 87 ILE A C 1
ATOM 703 O O . ILE A 1 87 ? -39.958 20.951 78.655 1.00 64.44 87 ILE A O 1
ATOM 707 N N . GLU A 1 88 ? -37.897 20.262 78.098 1.00 52.16 88 GLU A N 1
ATOM 708 C CA . GLU A 1 88 ? -37.779 19.110 79.006 1.00 52.16 88 GLU A CA 1
ATOM 709 C C . GLU A 1 88 ? -36.728 19.414 80.080 1.00 52.16 88 GLU A C 1
ATOM 711 O O . GLU A 1 88 ? -36.988 19.097 81.262 1.00 52.16 88 GLU A O 1
#

Secondary structure (DSSP, 8-state):
--HHHHHHHHHHHHHHHTTT--HHHHHHHHHTTT--HHHHHHHHHHHHHHHHHHS----PPP----------------HHHHHHTT--

Sequence (88 aa):
MPEGYIQQLADYIKRNLAKGYTLDSLRIALENQDYSKISIEQATGLAHKQLAAEAPKIQEKPVIKYQVVSPVVEEKKSFWQKLKSWIE

pLDDT: mean 85.08, std 14.49, range [52.16, 97.88]

Foldseek 3Di:
DPPVQLQVLLVVQLVVVVVVDDLVNSLVVCVVVVHDNVSSVSSVVVNVVVVVVVDDDPPDDDDDDDDDPDDPPPPPPDPVVVVVVVVD

Radius of gyration: 33.67 Å; chains: 1; bounding box: 50×35×100 Å